Protein AF-A0A1M6PDU7-F1 (afdb_monomer_lite)

Sequence (117 aa):
MRRFAQLALLACLSALTSAALAFDNGQFENVPSDIRAWFKGVIAPNGVPCCDISDGHRTEYDFREGAYWVPIEGQWMQVPAHAIIRDRGNPVGEAVVWYVHHRGGIVISCFVPADAV

Structure (mmCIF, N/CA/C/O backbone):
data_AF-A0A1M6PDU7-F1
#
_entry.id   AF-A0A1M6PDU7-F1
#
loop_
_atom_site.group_PDB
_atom_site.id
_atom_site.type_symbol
_atom_site.label_atom_id
_atom_site.label_alt_id
_atom_site.label_comp_id
_atom_site.label_asym_id
_atom_site.label_entity_id
_atom_site.label_seq_id
_atom_site.pdbx_PDB_ins_code
_atom_site.Cartn_x
_atom_site.Cartn_y
_atom_site.Cartn_z
_atom_site.occupancy
_atom_site.B_iso_or_equiv
_atom_site.auth_seq_id
_atom_site.auth_comp_id
_atom_site.auth_asym_id
_atom_site.auth_atom_id
_atom_site.pdbx_PDB_model_num
ATOM 1 N N . MET A 1 1 ? -28.690 48.542 20.131 1.00 66.25 1 MET A N 1
ATOM 2 C CA . MET A 1 1 ? -29.127 47.205 20.604 1.00 66.25 1 MET A CA 1
ATOM 3 C C . MET A 1 1 ? -28.833 46.092 19.596 1.00 66.25 1 MET A C 1
ATOM 5 O O . MET A 1 1 ? -28.077 45.196 19.934 1.00 66.25 1 MET A O 1
ATOM 9 N N . ARG A 1 2 ? -29.308 46.168 18.342 1.00 78.75 2 ARG A N 1
ATOM 10 C CA . ARG A 1 2 ? -29.093 45.123 17.313 1.00 78.75 2 ARG A CA 1
ATOM 11 C C . ARG A 1 2 ? -27.620 44.774 17.026 1.00 78.75 2 ARG A C 1
ATOM 13 O O . ARG A 1 2 ? -27.286 43.600 16.995 1.00 78.75 2 ARG A O 1
ATOM 20 N N . ARG A 1 3 ? -26.726 45.768 16.914 1.00 79.44 3 ARG A N 1
ATOM 21 C CA . ARG A 1 3 ? -25.280 45.524 16.709 1.00 79.44 3 ARG A CA 1
ATOM 22 C C . ARG A 1 3 ? -24.602 44.837 17.900 1.00 79.44 3 ARG A C 1
ATOM 24 O O . ARG A 1 3 ? -23.771 43.965 17.69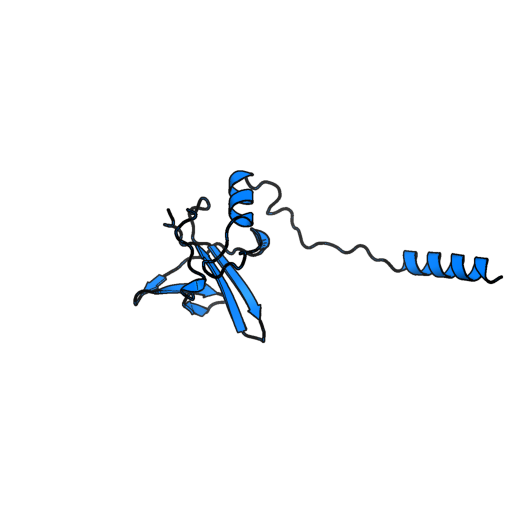8 1.00 79.44 3 ARG A O 1
ATOM 31 N N . PHE A 1 4 ? -24.996 45.187 19.124 1.00 82.50 4 PHE A N 1
ATOM 32 C CA . PHE A 1 4 ? -24.491 44.541 20.341 1.00 82.50 4 PHE A CA 1
ATOM 33 C C . PHE A 1 4 ? -24.966 43.091 20.453 1.00 82.50 4 PHE A C 1
ATOM 35 O O . PHE A 1 4 ? -24.169 42.222 20.777 1.00 82.50 4 PHE A O 1
ATOM 42 N N . ALA A 1 5 ? -26.228 42.815 20.108 1.00 84.62 5 ALA A N 1
ATOM 43 C CA . ALA A 1 5 ? -26.749 41.451 20.059 1.00 84.62 5 ALA A CA 1
ATOM 44 C C . ALA A 1 5 ? -26.030 40.592 19.003 1.00 84.62 5 ALA A C 1
ATOM 46 O O . ALA A 1 5 ? -25.720 39.436 19.261 1.00 84.62 5 ALA A O 1
ATOM 47 N N . GLN A 1 6 ? -25.707 41.165 17.837 1.00 87.12 6 GLN A N 1
ATOM 48 C CA . GLN A 1 6 ? -24.935 40.477 16.796 1.00 87.12 6 GLN A CA 1
ATOM 49 C C . GLN A 1 6 ? -23.491 40.190 17.234 1.00 87.12 6 GLN A C 1
ATOM 51 O O . GLN A 1 6 ? -22.996 39.094 16.998 1.00 87.12 6 GLN A O 1
ATOM 56 N N . LEU A 1 7 ? -22.835 41.147 17.900 1.00 90.44 7 LEU A N 1
ATOM 57 C CA . LEU A 1 7 ? -21.486 40.969 18.450 1.00 90.44 7 LEU A CA 1
ATOM 58 C C . LEU A 1 7 ? -21.457 39.898 19.548 1.00 90.44 7 LEU A C 1
ATOM 60 O O . LEU A 1 7 ? -20.578 39.043 19.541 1.00 90.44 7 LEU A O 1
ATOM 64 N N . ALA A 1 8 ? -22.443 39.909 20.449 1.00 88.00 8 ALA A N 1
ATOM 65 C CA . ALA A 1 8 ? -22.578 38.896 21.492 1.00 88.00 8 ALA A CA 1
ATOM 66 C C . ALA A 1 8 ? -22.837 37.499 20.905 1.00 88.00 8 ALA A C 1
ATOM 68 O O . ALA A 1 8 ? -22.213 36.530 21.327 1.00 88.00 8 ALA A O 1
ATOM 69 N N . LEU A 1 9 ? -23.700 37.396 19.889 1.00 87.75 9 LEU A N 1
ATOM 70 C CA . LEU A 1 9 ? -23.983 36.132 19.210 1.00 87.75 9 LEU A CA 1
ATOM 71 C C . LEU A 1 9 ? -22.739 35.566 18.507 1.00 87.75 9 LEU A C 1
ATOM 73 O O . LEU A 1 9 ? -22.464 34.376 18.628 1.00 87.75 9 LEU A O 1
ATOM 77 N N . LEU A 1 10 ? -21.969 36.410 17.813 1.00 88.69 10 LEU A N 1
ATOM 78 C CA . LEU A 1 10 ? -20.713 36.006 17.171 1.00 88.69 10 LEU A CA 1
ATOM 79 C C . LEU A 1 10 ? -19.681 35.518 18.194 1.00 88.69 10 LEU A C 1
ATOM 81 O O . LEU A 1 10 ? -19.052 34.492 17.959 1.00 88.69 10 LEU A O 1
ATOM 85 N N . ALA A 1 11 ? -19.550 36.207 19.331 1.00 87.19 11 ALA A N 1
ATOM 86 C CA . ALA A 1 11 ? -18.651 35.803 20.411 1.00 87.19 11 ALA A CA 1
ATOM 87 C C . ALA A 1 11 ? -19.067 34.472 21.066 1.00 87.19 11 ALA A C 1
ATOM 89 O O . ALA A 1 11 ? -18.216 33.651 21.396 1.00 87.19 11 ALA A O 1
ATOM 90 N N . CYS A 1 12 ? -20.372 34.224 21.226 1.00 86.69 12 CYS A N 1
ATOM 91 C CA . CYS A 1 12 ? -20.867 32.933 21.703 1.00 86.69 12 CYS A CA 1
ATOM 92 C C . CYS A 1 12 ? -20.594 31.801 20.703 1.00 86.69 12 CYS A C 1
ATOM 94 O O . CYS A 1 12 ? -20.198 30.715 21.115 1.00 86.69 12 CYS A O 1
ATOM 96 N N . LEU A 1 13 ? -20.777 32.045 19.401 1.00 86.62 13 LEU A N 1
ATOM 97 C CA . LEU A 1 13 ? -20.536 31.049 18.351 1.00 86.62 13 LEU A CA 1
ATOM 98 C C . LEU A 1 13 ? -19.059 30.650 18.245 1.00 86.62 13 LEU A C 1
ATOM 100 O O . LEU A 1 13 ? -18.765 29.473 18.064 1.00 86.62 13 LEU A O 1
ATOM 104 N N . SER A 1 14 ? -18.127 31.592 18.401 1.00 82.12 14 SER A N 1
ATOM 105 C CA . SER A 1 14 ? -16.692 31.284 18.406 1.00 82.12 14 SER A CA 1
ATOM 106 C C . SER A 1 14 ? -16.231 30.571 19.680 1.00 82.12 14 SER A C 1
ATOM 108 O O . SER A 1 14 ? -15.290 29.789 19.626 1.00 82.12 14 SER A O 1
ATOM 110 N N . ALA A 1 15 ? -16.910 30.761 20.815 1.00 81.38 15 ALA A N 1
ATOM 111 C CA . ALA A 1 15 ? -16.631 30.002 22.038 1.00 81.38 15 ALA A CA 1
ATOM 112 C C . ALA A 1 15 ? -17.090 28.528 21.971 1.00 81.38 15 ALA A C 1
ATOM 114 O O . ALA A 1 15 ? -16.670 27.719 22.795 1.00 81.38 15 ALA A O 1
ATOM 115 N N . LEU A 1 16 ? -17.939 28.170 21.000 1.00 80.88 16 LEU A N 1
ATOM 116 C CA . LEU A 1 16 ? -18.461 26.811 20.800 1.00 80.88 16 LEU A CA 1
ATOM 117 C C . LEU A 1 16 ? -17.561 25.929 19.914 1.00 80.88 16 LEU A C 1
ATOM 119 O O . LEU A 1 16 ? -17.859 24.749 19.733 1.00 80.88 16 LEU A O 1
ATOM 123 N N . THR A 1 17 ? -16.464 26.454 19.357 1.00 79.19 17 THR A N 1
ATOM 124 C CA . THR A 1 17 ? -15.538 25.655 18.541 1.00 79.19 17 THR A CA 1
ATOM 125 C C . THR A 1 17 ? -14.545 24.911 19.435 1.00 79.19 17 THR A C 1
ATOM 127 O O . THR A 1 17 ? -13.591 25.503 19.939 1.00 79.19 17 THR A O 1
ATOM 130 N N . SER A 1 18 ? -14.752 23.610 19.645 1.00 75.12 18 SER A N 1
ATOM 131 C CA . SER A 1 18 ? -13.747 22.739 20.269 1.00 75.12 18 SER A CA 1
ATOM 132 C C . SER A 1 18 ? -12.568 22.494 19.323 1.00 75.12 18 SER A C 1
ATOM 134 O O . SER A 1 18 ? -12.743 22.458 18.104 1.00 75.12 18 SER A O 1
ATOM 136 N N . ALA A 1 19 ? -11.368 22.290 19.877 1.00 77.44 19 ALA A N 1
ATOM 137 C CA . ALA A 1 19 ? -10.227 21.829 19.094 1.00 77.44 19 ALA A CA 1
ATOM 138 C C . ALA A 1 19 ? -10.558 20.461 18.474 1.00 77.44 19 ALA A C 1
ATOM 140 O O . ALA A 1 19 ? -10.815 19.495 19.193 1.00 77.44 19 ALA A O 1
ATOM 141 N N . ALA A 1 20 ? -10.568 20.384 17.144 1.00 77.12 20 ALA A N 1
ATOM 142 C CA . ALA A 1 20 ? -10.615 19.111 16.444 1.00 77.12 20 ALA A CA 1
ATOM 143 C C . ALA A 1 20 ? -9.221 18.480 16.528 1.00 77.12 20 ALA A C 1
ATOM 145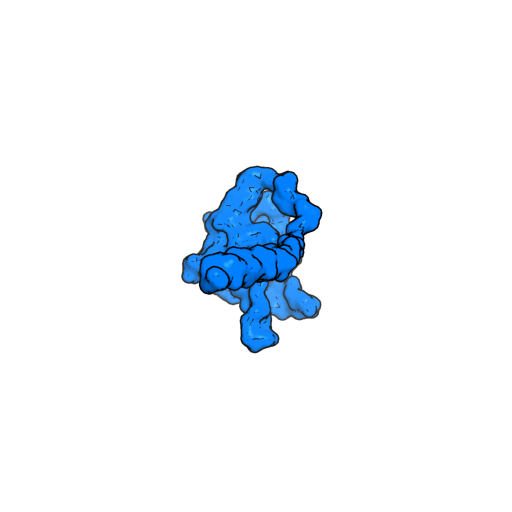 O O . ALA A 1 20 ? -8.269 18.997 15.944 1.00 77.12 20 ALA A O 1
ATOM 146 N N . LEU A 1 21 ? -9.089 17.390 17.283 1.00 69.81 21 LEU A N 1
ATOM 147 C CA . LEU A 1 21 ? -7.866 16.596 17.271 1.00 69.81 21 LEU A CA 1
ATOM 148 C C . LEU A 1 21 ? -7.853 15.771 15.985 1.00 69.81 21 LEU A C 1
ATOM 150 O O . LEU A 1 21 ? -8.722 14.924 15.778 1.00 69.81 21 LEU A O 1
ATOM 154 N N . ALA A 1 22 ? -6.885 16.038 15.112 1.00 70.19 22 ALA A N 1
ATOM 155 C CA . ALA A 1 22 ? -6.582 15.131 14.017 1.00 70.19 22 ALA A CA 1
ATOM 156 C C . ALA A 1 22 ? -5.945 13.857 14.592 1.00 70.19 22 ALA A C 1
ATOM 158 O O . ALA A 1 22 ? -5.111 13.930 15.495 1.00 70.19 22 ALA A O 1
ATOM 159 N N . PHE A 1 23 ? -6.337 12.693 14.072 1.00 70.44 23 PHE A N 1
ATOM 160 C CA . PHE A 1 23 ? -5.708 11.414 14.402 1.00 70.44 23 PHE A CA 1
ATOM 161 C C . PHE A 1 23 ? -4.434 11.245 13.560 1.00 70.44 23 PHE A C 1
ATOM 163 O O . PHE A 1 23 ? -4.392 10.450 12.627 1.00 70.44 23 PHE A O 1
ATOM 170 N N . ASP A 1 24 ? -3.413 12.046 13.850 1.00 77.94 24 ASP A N 1
ATOM 171 C CA . ASP A 1 24 ? -2.058 11.834 13.340 1.00 77.94 24 ASP A CA 1
ATOM 172 C C . ASP A 1 24 ? -1.143 11.590 14.541 1.00 77.94 24 ASP A C 1
ATOM 174 O O . ASP A 1 24 ? -0.930 12.481 15.363 1.00 77.94 24 ASP A O 1
ATOM 178 N N . ASN A 1 25 ? -0.641 10.361 14.674 1.00 84.00 25 ASN A N 1
ATOM 179 C CA . ASN A 1 25 ? 0.246 9.975 15.772 1.00 84.00 25 ASN A CA 1
ATOM 180 C C . ASN A 1 25 ? 1.720 10.278 15.440 1.00 84.00 25 ASN A C 1
ATOM 182 O O . ASN A 1 25 ? 2.612 9.809 16.146 1.00 84.00 25 ASN A O 1
ATOM 186 N N . GLY A 1 26 ? 1.994 11.005 14.349 1.00 87.88 26 GLY A N 1
ATOM 187 C CA . GLY A 1 26 ? 3.342 11.321 13.878 1.00 87.88 26 GLY A CA 1
ATOM 188 C C . GLY A 1 26 ? 4.048 10.141 13.204 1.00 87.88 26 GLY A C 1
ATOM 189 O O . GLY A 1 26 ? 5.217 10.249 12.831 1.00 87.88 26 GLY A O 1
ATOM 190 N N . GLN A 1 27 ? 3.364 9.010 12.989 1.00 88.88 27 GLN A N 1
ATOM 191 C CA . GLN A 1 27 ? 3.962 7.799 12.412 1.00 88.88 27 GLN A CA 1
ATOM 192 C C . GLN A 1 27 ? 4.473 8.008 10.977 1.00 88.88 27 GLN A C 1
ATOM 194 O O . GLN A 1 27 ? 5.315 7.249 10.499 1.00 88.88 27 GLN A O 1
ATOM 199 N N . PHE A 1 28 ? 3.988 9.055 10.304 1.00 89.69 28 PHE A N 1
ATOM 200 C CA . PHE A 1 28 ? 4.394 9.429 8.953 1.00 89.69 28 PHE A CA 1
ATOM 201 C C . PHE A 1 28 ? 5.245 10.703 8.899 1.00 89.69 28 PHE A C 1
ATOM 203 O O . PHE A 1 28 ? 5.497 11.206 7.804 1.00 89.69 28 PHE A O 1
ATOM 210 N N . GLU A 1 29 ? 5.697 11.252 10.030 1.00 89.56 29 GLU A N 1
ATOM 211 C CA . GLU A 1 29 ? 6.449 12.516 10.064 1.00 89.56 29 GLU A CA 1
ATOM 212 C C . GLU A 1 29 ? 7.831 12.369 9.405 1.00 89.56 29 GLU A C 1
ATOM 214 O O . GLU A 1 29 ? 8.204 13.164 8.544 1.00 89.56 29 GLU A O 1
ATOM 219 N N . ASN A 1 30 ? 8.535 11.272 9.697 1.00 92.81 30 ASN A N 1
ATOM 220 C CA . ASN A 1 30 ? 9.921 11.036 9.271 1.00 92.81 30 ASN A CA 1
ATOM 221 C C . ASN A 1 30 ? 10.061 10.062 8.083 1.00 92.81 30 ASN A C 1
ATOM 223 O O . ASN A 1 30 ? 11.090 9.408 7.924 1.00 92.81 30 ASN A O 1
ATOM 227 N N . VAL A 1 31 ? 9.029 9.942 7.243 1.00 92.56 31 VAL A N 1
ATOM 228 C CA . VAL A 1 31 ? 9.083 9.119 6.021 1.00 92.56 31 VAL A CA 1
ATOM 229 C C . VAL A 1 31 ? 9.927 9.832 4.954 1.00 92.56 31 VAL A C 1
ATOM 231 O O . VAL A 1 31 ? 9.662 11.017 4.699 1.00 92.56 31 VAL A O 1
ATOM 234 N N . PRO A 1 32 ? 10.896 9.144 4.308 1.00 95.69 32 PRO A N 1
ATOM 235 C CA . PRO A 1 32 ? 11.685 9.709 3.215 1.00 95.69 32 PRO A CA 1
ATOM 236 C C . PRO A 1 32 ? 10.812 10.347 2.126 1.00 95.69 32 PRO A C 1
ATOM 238 O O . PRO A 1 32 ? 9.709 9.880 1.825 1.00 95.69 32 PRO A O 1
ATOM 241 N N . SER A 1 33 ? 11.279 11.459 1.556 1.00 95.25 33 SER A N 1
ATOM 242 C CA . SER A 1 33 ? 10.471 12.289 0.655 1.00 95.25 33 SER A CA 1
ATOM 243 C C . SER A 1 33 ? 10.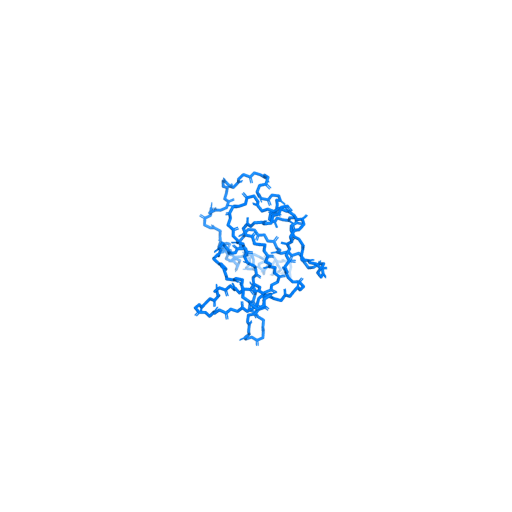095 11.580 -0.646 1.00 95.25 33 SER A C 1
ATOM 245 O O . SER A 1 33 ? 8.997 11.798 -1.153 1.00 95.25 33 SER A O 1
ATOM 247 N N . ASP A 1 34 ? 10.967 10.719 -1.159 1.00 94.88 34 ASP A N 1
ATOM 248 C CA . ASP A 1 34 ? 10.755 9.869 -2.328 1.00 94.88 34 ASP A CA 1
ATOM 249 C C . ASP A 1 34 ? 9.670 8.813 -2.080 1.00 94.88 34 ASP A C 1
ATOM 251 O O . ASP A 1 34 ? 8.751 8.682 -2.888 1.00 94.88 34 ASP A O 1
ATOM 255 N N . ILE A 1 35 ? 9.694 8.144 -0.924 1.00 95.25 35 ILE A N 1
ATOM 256 C CA . ILE A 1 35 ? 8.648 7.194 -0.519 1.00 95.25 35 ILE A CA 1
ATOM 257 C C . ILE A 1 35 ? 7.304 7.910 -0.373 1.00 95.25 35 ILE A C 1
ATOM 259 O O . ILE A 1 35 ? 6.288 7.457 -0.899 1.00 95.25 35 ILE A O 1
ATOM 263 N N . ARG A 1 36 ? 7.286 9.075 0.284 1.00 95.19 36 ARG A N 1
ATOM 264 C CA . ARG A 1 36 ? 6.067 9.883 0.422 1.00 95.19 36 ARG A CA 1
ATOM 265 C C . ARG A 1 36 ? 5.519 10.326 -0.936 1.00 95.19 36 ARG A C 1
ATOM 267 O O . ARG A 1 36 ? 4.309 10.299 -1.151 1.00 95.19 3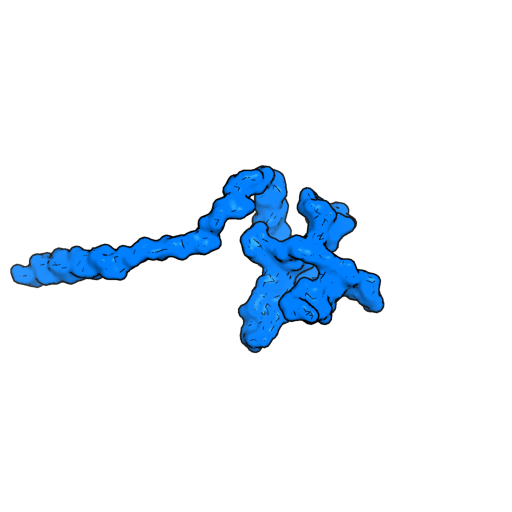6 ARG A O 1
ATOM 274 N N . ALA A 1 37 ? 6.393 10.753 -1.846 1.00 95.69 37 ALA A N 1
ATOM 275 C CA . ALA A 1 37 ? 6.003 11.144 -3.196 1.00 95.69 37 ALA A CA 1
ATOM 276 C C . ALA A 1 37 ? 5.443 9.957 -3.990 1.00 95.69 37 ALA A C 1
ATOM 278 O O . ALA A 1 37 ? 4.472 10.129 -4.726 1.00 95.69 37 ALA A O 1
ATOM 279 N N . TRP A 1 38 ? 6.008 8.761 -3.804 1.00 96.44 38 TRP A N 1
ATOM 280 C CA . TRP A 1 38 ? 5.498 7.536 -4.407 1.00 96.44 38 TRP A CA 1
ATOM 281 C C . TRP A 1 38 ? 4.065 7.246 -3.948 1.00 96.44 38 TRP A C 1
ATOM 283 O O . TRP A 1 38 ? 3.178 7.188 -4.796 1.00 96.44 38 TRP A O 1
ATOM 293 N N . PHE A 1 39 ? 3.799 7.204 -2.636 1.00 96.69 39 PHE A N 1
ATOM 294 C CA . PHE A 1 39 ? 2.446 6.989 -2.098 1.00 96.69 39 PHE A CA 1
ATOM 295 C C . PHE A 1 39 ? 1.414 7.971 -2.674 1.00 96.69 39 PHE A C 1
ATOM 297 O O . PHE A 1 39 ? 0.352 7.554 -3.131 1.00 96.69 39 PHE A O 1
ATOM 304 N N . LYS A 1 40 ? 1.756 9.263 -2.737 1.00 95.25 40 LYS A N 1
ATOM 305 C CA . LYS A 1 40 ? 0.885 10.316 -3.292 1.00 95.25 40 LYS A CA 1
ATOM 306 C C . LYS A 1 40 ? 0.679 10.230 -4.804 1.00 95.25 40 LYS A C 1
ATOM 308 O O . LYS A 1 40 ? -0.269 10.807 -5.331 1.00 95.25 40 LYS A O 1
ATOM 313 N N . GLY A 1 41 ? 1.605 9.595 -5.516 1.00 94.88 41 GLY A N 1
ATOM 314 C CA . GLY A 1 41 ? 1.609 9.531 -6.974 1.00 94.88 41 GLY A CA 1
ATOM 315 C C . GLY A 1 41 ? 0.970 8.269 -7.546 1.00 94.88 41 GLY A C 1
ATOM 316 O O . GLY A 1 41 ? 0.725 8.223 -8.757 1.00 94.88 41 GLY A O 1
ATOM 317 N N . VAL A 1 42 ? 0.750 7.233 -6.736 1.00 95.19 42 VAL A N 1
ATOM 318 C CA . VAL A 1 42 ? 0.231 5.944 -7.203 1.00 95.19 42 VAL A CA 1
ATOM 319 C C . VAL A 1 42 ? -1.263 6.076 -7.529 1.00 95.19 42 VAL A C 1
ATOM 321 O O . VAL A 1 42 ? -2.068 6.576 -6.743 1.00 95.19 42 VAL A O 1
ATOM 324 N N . ILE A 1 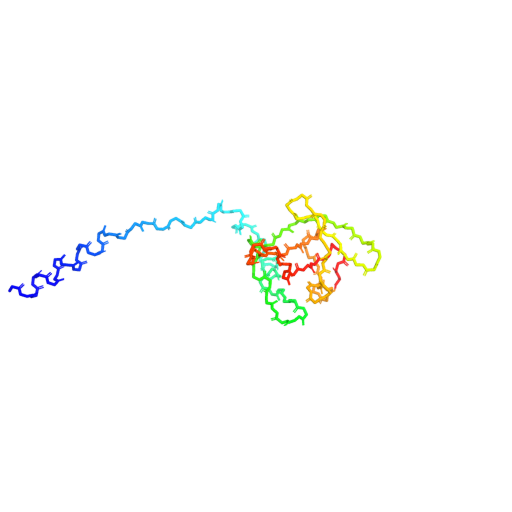43 ? -1.621 5.650 -8.740 1.00 95.69 43 ILE A N 1
ATOM 325 C CA . ILE A 1 43 ? -2.973 5.714 -9.301 1.00 95.69 43 ILE A CA 1
ATOM 326 C C . ILE A 1 43 ? -3.268 4.332 -9.877 1.00 95.69 43 ILE A C 1
ATOM 328 O O . ILE A 1 43 ? -2.435 3.785 -10.602 1.00 95.69 43 ILE A O 1
ATOM 332 N N . ALA A 1 44 ? -4.427 3.770 -9.547 1.00 95.00 44 ALA A N 1
ATOM 333 C CA . ALA A 1 44 ? -4.863 2.490 -10.088 1.00 95.00 44 ALA A CA 1
ATOM 334 C C . ALA A 1 44 ? -5.130 2.575 -11.605 1.00 95.00 44 ALA A C 1
ATOM 336 O O . ALA A 1 44 ? -5.441 3.653 -12.117 1.00 95.00 44 ALA A O 1
ATOM 337 N N . PRO A 1 45 ? -5.079 1.451 -12.348 1.00 94.81 45 PRO A N 1
ATOM 338 C CA . PRO A 1 45 ? -5.363 1.419 -13.787 1.00 94.81 45 PRO A CA 1
ATOM 339 C C . PRO A 1 45 ? -6.694 2.058 -14.207 1.00 94.81 45 PRO A C 1
ATOM 341 O O . PRO A 1 45 ? -6.831 2.537 -15.329 1.00 94.81 45 PRO A O 1
ATOM 344 N N . ASN A 1 46 ? -7.685 2.081 -13.314 1.00 92.62 46 ASN A N 1
ATOM 345 C CA . ASN A 1 46 ? -8.975 2.739 -13.535 1.00 92.62 46 ASN A CA 1
ATOM 346 C C . ASN A 1 46 ? -8.944 4.277 -13.363 1.00 92.62 46 ASN A C 1
ATOM 348 O O . ASN A 1 46 ? -9.991 4.915 -13.460 1.00 92.62 46 ASN A O 1
ATOM 352 N N . GLY A 1 47 ? -7.779 4.873 -13.094 1.00 93.25 47 GLY A N 1
ATOM 353 C CA . GLY A 1 47 ? -7.587 6.311 -12.899 1.00 93.25 47 GLY A CA 1
ATOM 354 C C . GLY A 1 47 ? -7.884 6.816 -11.485 1.00 93.25 47 GLY A C 1
ATOM 355 O O . GLY A 1 47 ? -7.779 8.018 -11.242 1.00 93.25 47 GLY A O 1
ATOM 356 N N . VAL A 1 48 ? -8.249 5.937 -10.546 1.00 92.19 48 VAL A N 1
ATOM 357 C CA . VAL A 1 48 ? -8.537 6.322 -9.158 1.00 92.19 48 VAL A CA 1
ATOM 358 C C . VAL A 1 48 ? -7.223 6.443 -8.374 1.00 92.19 48 VAL A C 1
ATOM 360 O O . VAL A 1 48 ? -6.437 5.493 -8.364 1.00 92.19 48 VAL A O 1
ATOM 363 N N . PRO A 1 49 ? -6.945 7.586 -7.719 1.00 95.25 49 PRO A N 1
ATOM 364 C CA . PRO A 1 49 ? -5.767 7.722 -6.867 1.00 95.25 49 PRO A CA 1
ATOM 365 C C . PRO A 1 49 ? -5.882 6.825 -5.630 1.00 95.25 49 PRO A C 1
ATOM 367 O O . PRO A 1 49 ? -6.961 6.691 -5.056 1.00 95.25 49 PRO A O 1
ATOM 370 N N . CYS A 1 50 ? -4.757 6.269 -5.178 1.00 94.62 50 CYS A N 1
ATOM 371 C CA . CYS A 1 50 ? -4.711 5.403 -3.993 1.00 94.62 50 CYS A CA 1
ATOM 372 C C . CYS A 1 50 ? -4.736 6.173 -2.660 1.00 94.62 50 CYS A C 1
ATOM 374 O O . CYS A 1 50 ? -4.647 5.559 -1.607 1.00 94.62 50 CYS A O 1
ATOM 376 N N . CYS A 1 51 ? -4.897 7.500 -2.702 1.00 91.31 51 CYS A N 1
ATOM 377 C CA . CYS A 1 51 ? -4.859 8.433 -1.569 1.00 91.31 51 CYS A CA 1
ATOM 378 C C . CYS A 1 51 ? -3.439 8.726 -1.045 1.00 91.31 51 CYS A C 1
ATOM 380 O O . CYS A 1 51 ? -2.725 9.499 -1.685 1.00 91.31 51 CYS A O 1
ATOM 382 N N . ASP A 1 52 ? -3.040 8.193 0.114 1.00 94.38 52 ASP A N 1
ATOM 383 C CA . ASP A 1 52 ? -1.729 8.454 0.732 1.00 94.38 52 ASP A CA 1
ATOM 384 C C . ASP A 1 52 ? -1.230 7.221 1.523 1.00 94.38 52 ASP A C 1
ATOM 386 O O . ASP A 1 52 ? -1.855 6.157 1.542 1.00 94.38 52 ASP A O 1
ATOM 390 N N . ILE A 1 53 ? -0.083 7.357 2.189 1.00 94.94 53 ILE A N 1
ATOM 391 C CA . ILE A 1 53 ? 0.522 6.346 3.063 1.00 94.94 53 ILE A CA 1
ATOM 392 C C . ILE A 1 53 ? -0.357 5.981 4.259 1.00 94.94 53 ILE A C 1
ATOM 394 O O . ILE A 1 53 ? -0.296 4.851 4.730 1.00 94.94 53 ILE A O 1
ATOM 398 N N . SER A 1 54 ? -1.205 6.903 4.720 1.00 92.88 54 SER A N 1
ATOM 399 C CA . SER A 1 54 ? -2.144 6.665 5.820 1.00 92.88 54 SER A CA 1
ATOM 400 C C . SER A 1 54 ? -3.232 5.649 5.492 1.00 92.88 54 SER A C 1
ATOM 402 O O . SER A 1 54 ? -3.760 5.024 6.405 1.00 92.88 54 SER A O 1
ATOM 404 N N . ASP A 1 55 ? -3.557 5.491 4.210 1.00 94.00 55 ASP A N 1
ATOM 405 C CA . ASP A 1 55 ? -4.611 4.591 3.731 1.00 94.00 55 ASP A CA 1
ATOM 406 C C . ASP A 1 55 ? -4.042 3.254 3.218 1.00 94.00 55 ASP A C 1
ATOM 408 O O . ASP A 1 55 ? -4.780 2.294 2.975 1.00 94.00 55 ASP A O 1
ATOM 412 N N . GLY A 1 56 ? -2.720 3.197 3.031 1.00 95.25 56 GLY A N 1
ATOM 413 C CA . GLY A 1 56 ? -2.001 2.039 2.522 1.00 95.25 56 GLY A CA 1
ATOM 414 C C . GLY A 1 56 ? -1.580 1.098 3.639 1.00 95.25 56 GLY A C 1
ATOM 415 O O . GLY A 1 56 ? -0.955 1.498 4.618 1.00 95.25 56 GLY A O 1
ATOM 416 N N . HIS A 1 57 ? -1.869 -0.183 3.460 1.00 96.38 57 HIS A N 1
ATOM 417 C CA . HIS A 1 57 ? -1.561 -1.228 4.423 1.00 96.38 57 HIS A CA 1
ATOM 418 C C . HIS A 1 57 ? -0.493 -2.145 3.840 1.00 96.38 57 HIS A C 1
ATOM 420 O O . HIS A 1 57 ? -0.727 -2.811 2.830 1.00 96.38 57 HIS A O 1
ATOM 426 N N . ARG A 1 58 ? 0.682 -2.183 4.480 1.00 96.12 58 ARG A N 1
ATOM 427 C CA . ARG A 1 58 ? 1.696 -3.209 4.200 1.00 96.12 58 ARG A CA 1
ATOM 428 C C . ARG A 1 58 ? 1.073 -4.570 4.494 1.00 96.12 58 ARG A C 1
ATOM 430 O O . ARG A 1 58 ? 0.462 -4.746 5.547 1.00 96.12 58 ARG A O 1
ATOM 437 N N . THR A 1 59 ? 1.172 -5.494 3.552 1.00 97.62 59 THR A N 1
ATOM 438 C CA . THR A 1 59 ? 0.451 -6.762 3.618 1.00 97.62 59 THR A CA 1
ATOM 439 C C . THR A 1 59 ? 1.246 -7.891 2.979 1.00 97.62 59 THR A C 1
ATOM 441 O O . THR A 1 59 ? 2.107 -7.672 2.125 1.00 97.62 59 THR A O 1
ATOM 444 N N . GLU A 1 60 ? 0.942 -9.114 3.392 1.00 97.00 60 GLU A N 1
ATOM 445 C CA . GLU A 1 60 ? 1.323 -10.306 2.645 1.00 97.00 60 GLU A CA 1
ATOM 446 C C . GLU A 1 60 ? 0.333 -10.550 1.499 1.00 97.00 60 GLU A C 1
ATOM 448 O O . GLU A 1 60 ? -0.771 -10.002 1.463 1.00 97.00 60 GLU A O 1
ATOM 453 N N . TYR A 1 61 ? 0.722 -11.375 0.533 1.00 97.69 61 TYR A N 1
ATOM 454 C CA . TYR A 1 61 ? -0.187 -11.797 -0.524 1.00 97.69 61 TYR A CA 1
ATOM 455 C C . TYR A 1 61 ? 0.104 -13.224 -0.963 1.00 97.69 61 TYR A C 1
ATOM 457 O O . TYR A 1 61 ? 1.225 -13.716 -0.848 1.00 97.69 61 TYR A O 1
ATOM 465 N N . ASP A 1 62 ? -0.919 -13.853 -1.522 1.00 97.62 62 ASP A N 1
ATOM 466 C CA . ASP A 1 62 ? -0.822 -15.123 -2.226 1.00 97.62 62 ASP A CA 1
ATOM 467 C C . ASP A 1 62 ? -1.158 -14.890 -3.704 1.00 97.62 62 ASP A C 1
ATOM 469 O O . ASP A 1 62 ? -2.007 -14.057 -4.037 1.00 97.62 62 ASP A O 1
ATOM 473 N N . PHE A 1 63 ? -0.483 -15.604 -4.600 1.00 96.38 63 PHE A N 1
ATOM 474 C CA . PHE A 1 63 ? -0.802 -15.592 -6.023 1.00 96.38 63 PHE A CA 1
ATOM 475 C C . PHE A 1 63 ? -1.240 -16.986 -6.445 1.00 96.38 63 PHE A C 1
ATOM 477 O O . PHE A 1 63 ? -0.425 -17.882 -6.669 1.00 96.38 63 PHE A O 1
ATOM 484 N N . ARG A 1 64 ? -2.553 -17.155 -6.579 1.00 96.69 64 ARG A N 1
ATOM 485 C CA . ARG A 1 64 ? -3.182 -18.431 -6.913 1.00 96.69 64 ARG A CA 1
ATOM 486 C C . ARG A 1 64 ? -4.229 -18.231 -7.989 1.00 96.69 64 ARG A C 1
ATOM 488 O O . ARG A 1 64 ? -4.894 -17.198 -8.038 1.00 96.69 64 ARG A O 1
ATOM 495 N N . GLU A 1 65 ? -4.347 -19.222 -8.868 1.00 93.94 65 GLU A N 1
ATOM 496 C CA . GLU A 1 65 ? -5.335 -19.226 -9.957 1.00 93.94 65 GLU A CA 1
ATOM 497 C C . GLU A 1 65 ? -5.266 -17.968 -10.849 1.00 93.94 65 GLU A C 1
ATOM 499 O O . GLU A 1 65 ? -6.268 -17.497 -11.379 1.00 93.94 65 GLU A O 1
ATOM 504 N N . GLY A 1 66 ? -4.064 -17.404 -11.016 1.00 94.56 66 GLY A N 1
ATOM 505 C CA . GLY A 1 66 ? -3.844 -16.215 -11.843 1.00 94.56 66 GLY A CA 1
ATOM 506 C C . GLY A 1 66 ? -4.290 -14.894 -11.208 1.00 94.56 66 GLY A C 1
ATOM 507 O O . GLY A 1 66 ? -4.341 -13.886 -11.911 1.00 94.56 66 GLY A O 1
ATOM 508 N N . ALA A 1 67 ? -4.601 -14.870 -9.909 1.00 96.69 67 ALA A N 1
ATOM 509 C CA . ALA A 1 67 ? -5.008 -13.666 -9.197 1.00 96.69 67 ALA A CA 1
ATOM 510 C C . ALA A 1 67 ? -4.234 -13.472 -7.889 1.00 96.69 67 ALA A C 1
ATOM 512 O O . ALA A 1 67 ? -3.842 -14.432 -7.224 1.00 96.69 67 ALA A O 1
ATOM 513 N N . TYR A 1 68 ? -4.061 -12.207 -7.504 1.00 98.19 68 TYR A N 1
ATOM 514 C CA . TYR A 1 68 ? -3.568 -11.855 -6.176 1.00 98.19 68 TYR A CA 1
ATOM 515 C C . TYR A 1 68 ? -4.685 -11.973 -5.152 1.00 98.19 68 TYR A C 1
ATOM 517 O O . TYR A 1 68 ? -5.826 -11.585 -5.409 1.00 98.19 68 TYR A O 1
ATOM 525 N N . TRP A 1 69 ? -4.327 -12.467 -3.979 1.00 98.50 69 TRP A N 1
ATOM 526 C CA . TRP A 1 69 ? -5.175 -12.528 -2.806 1.00 98.50 69 TRP A CA 1
ATOM 527 C C . TRP A 1 69 ? -4.448 -11.861 -1.651 1.00 98.50 69 TRP A C 1
ATOM 529 O O . TRP A 1 69 ? -3.257 -12.090 -1.463 1.00 98.50 69 TRP A O 1
ATOM 539 N N . VAL A 1 70 ? -5.165 -11.046 -0.887 1.00 98.50 70 VAL A N 1
ATOM 540 C CA . VAL A 1 70 ? -4.623 -10.313 0.261 1.00 98.50 70 VAL A CA 1
ATOM 541 C C . VAL A 1 70 ? -5.490 -10.566 1.491 1.00 98.50 70 VAL A C 1
ATOM 543 O O . VAL A 1 70 ? -6.719 -10.629 1.356 1.00 98.50 70 VAL A O 1
ATOM 546 N N . PRO A 1 71 ? -4.898 -10.724 2.685 1.00 98.19 71 PRO A N 1
ATOM 547 C CA . PRO A 1 71 ? -5.660 -10.808 3.914 1.00 98.19 71 PRO A CA 1
ATOM 548 C C . PRO A 1 71 ? -6.098 -9.401 4.327 1.00 98.19 71 PRO A C 1
ATOM 550 O O . PRO A 1 71 ? -5.273 -8.518 4.559 1.00 98.19 71 PRO A O 1
ATOM 553 N N . ILE A 1 72 ? -7.406 -9.188 4.430 1.00 98.06 72 ILE A N 1
ATOM 554 C CA . ILE A 1 72 ? -7.989 -7.976 5.001 1.00 98.06 72 ILE A CA 1
ATOM 555 C C . ILE A 1 72 ? -8.976 -8.417 6.075 1.00 98.06 72 ILE A C 1
ATOM 557 O O . ILE A 1 72 ? -9.855 -9.238 5.824 1.00 98.06 72 ILE A O 1
ATOM 561 N N . GLU A 1 73 ? -8.780 -7.922 7.298 1.00 96.31 73 GLU A N 1
ATOM 562 C CA . GLU A 1 73 ? -9.672 -8.186 8.440 1.00 96.31 73 GLU A CA 1
ATOM 563 C C . GLU A 1 73 ? -9.913 -9.684 8.705 1.00 96.31 73 GLU A C 1
ATOM 565 O O . GLU A 1 73 ? -11.007 -10.129 9.046 1.00 96.31 73 GLU A O 1
ATOM 570 N N . GLY A 1 74 ? -8.855 -10.488 8.549 1.00 96.06 74 GLY A N 1
ATOM 571 C CA . GLY A 1 74 ? -8.889 -11.936 8.772 1.00 96.06 74 GLY A CA 1
ATOM 572 C C . GLY A 1 74 ? -9.489 -12.747 7.620 1.00 96.06 74 GLY A C 1
ATOM 573 O O . GLY A 1 74 ? -9.600 -13.967 7.738 1.00 96.06 74 GLY A O 1
ATOM 574 N N . GLN A 1 75 ? -9.850 -12.110 6.503 1.00 96.94 75 GLN A N 1
ATOM 575 C CA . GLN A 1 75 ? -10.385 -12.772 5.316 1.00 96.94 75 GLN A CA 1
ATOM 576 C C . GLN A 1 75 ? -9.458 -12.592 4.115 1.00 96.94 75 GLN A C 1
ATOM 578 O O . GLN A 1 75 ? -9.000 -11.493 3.819 1.00 96.94 75 GLN A O 1
ATOM 583 N N . TRP A 1 76 ? -9.204 -13.679 3.386 1.00 97.81 76 TRP A N 1
ATOM 584 C CA . TRP A 1 76 ? -8.482 -13.617 2.117 1.00 97.81 76 TRP A CA 1
ATOM 585 C C . TRP A 1 76 ? -9.417 -13.140 1.015 1.00 97.81 76 TRP A C 1
ATOM 587 O O . TRP A 1 76 ? -10.390 -13.819 0.686 1.00 97.81 76 TRP A O 1
ATOM 597 N N . MET A 1 77 ? -9.097 -11.999 0.417 1.00 98.06 77 MET A N 1
ATOM 598 C CA . MET A 1 77 ? -9.894 -11.400 -0.645 1.00 98.06 77 MET A CA 1
ATOM 599 C C . MET A 1 77 ? -9.096 -11.324 -1.935 1.00 98.06 77 MET A C 1
ATOM 601 O O . MET A 1 77 ? -7.923 -10.949 -1.933 1.00 98.06 77 MET A O 1
ATOM 605 N N . GLN A 1 78 ? -9.748 -11.662 -3.043 1.00 98.12 78 GLN A N 1
ATOM 606 C CA . GLN A 1 78 ? -9.163 -11.516 -4.365 1.00 98.12 78 GLN A CA 1
ATOM 607 C C . GLN A 1 78 ? -9.019 -10.031 -4.701 1.00 98.12 78 GLN A C 1
ATOM 609 O O . GLN A 1 78 ? -9.973 -9.260 -4.589 1.00 98.12 78 GLN A O 1
ATOM 614 N N . VAL A 1 79 ? -7.837 -9.640 -5.162 1.00 98.12 79 VAL A N 1
ATOM 615 C CA . VAL A 1 79 ? -7.573 -8.291 -5.651 1.00 98.12 79 VAL A CA 1
ATOM 616 C C . VAL A 1 79 ? -8.211 -8.133 -7.037 1.00 98.12 79 VAL A C 1
ATOM 618 O O . VAL A 1 79 ? -7.887 -8.898 -7.952 1.00 98.12 79 VAL A O 1
ATOM 621 N N . PRO A 1 80 ? -9.095 -7.142 -7.244 1.00 97.12 80 PRO A N 1
ATOM 622 C CA . PRO A 1 80 ? -9.659 -6.868 -8.558 1.00 97.12 80 PRO A CA 1
ATOM 623 C C . PRO A 1 80 ? -8.571 -6.471 -9.559 1.00 97.12 80 PRO A C 1
ATOM 625 O O . PRO A 1 80 ? -7.707 -5.655 -9.248 1.00 97.12 80 PRO A O 1
ATOM 628 N N . ALA A 1 81 ? -8.654 -6.963 -10.797 1.00 95.81 81 ALA A N 1
ATOM 629 C CA . ALA A 1 81 ? -7.639 -6.684 -11.819 1.00 95.81 81 ALA A CA 1
ATOM 630 C C . ALA A 1 81 ? -7.408 -5.181 -12.064 1.00 95.81 81 ALA A C 1
ATOM 632 O O . ALA A 1 81 ? -6.281 -4.751 -12.284 1.00 95.81 81 ALA A O 1
ATOM 633 N N . HIS A 1 82 ? -8.467 -4.373 -11.965 1.00 95.56 82 HIS A N 1
ATOM 634 C CA . HIS A 1 82 ? -8.404 -2.921 -12.151 1.00 95.56 82 HIS A CA 1
ATOM 635 C C . HIS A 1 82 ? -7.710 -2.164 -11.006 1.00 95.56 82 HIS A C 1
ATOM 637 O O . HIS A 1 82 ? -7.513 -0.960 -11.138 1.00 95.56 82 HIS A O 1
ATOM 643 N N . ALA A 1 83 ? -7.397 -2.839 -9.897 1.00 97.31 83 ALA A N 1
ATOM 644 C CA . ALA A 1 83 ? -6.704 -2.282 -8.739 1.00 97.31 83 ALA A CA 1
ATOM 645 C C . ALA A 1 83 ? -5.219 -2.691 -8.690 1.00 97.31 83 ALA A C 1
ATOM 647 O O . ALA A 1 83 ? -4.470 -2.142 -7.887 1.00 97.31 83 ALA A O 1
ATOM 648 N N . ILE A 1 84 ? -4.783 -3.643 -9.526 1.00 97.44 84 ILE A N 1
ATOM 649 C CA . ILE A 1 84 ? -3.401 -4.140 -9.541 1.00 97.44 84 ILE A CA 1
ATOM 650 C C . ILE A 1 84 ? -2.508 -3.153 -10.295 1.00 97.44 84 ILE A C 1
ATOM 652 O O . ILE A 1 84 ? -2.740 -2.863 -11.467 1.00 97.44 84 ILE A O 1
ATOM 656 N N . ILE A 1 85 ? -1.448 -2.693 -9.641 1.00 96.94 85 ILE A N 1
ATOM 657 C CA . ILE A 1 85 ? -0.490 -1.727 -10.180 1.00 96.94 85 ILE A CA 1
ATOM 658 C C . ILE A 1 85 ? 0.877 -2.403 -10.264 1.00 96.94 85 ILE A C 1
ATOM 660 O O . ILE A 1 85 ? 1.403 -2.867 -9.254 1.00 96.94 85 ILE A O 1
ATOM 664 N N . ARG A 1 86 ? 1.456 -2.472 -11.468 1.00 94.25 86 ARG A N 1
ATOM 665 C CA . ARG A 1 86 ? 2.773 -3.099 -11.706 1.00 94.25 86 ARG A CA 1
ATOM 666 C C . ARG A 1 86 ? 3.785 -2.205 -12.415 1.00 94.25 86 ARG A C 1
ATOM 668 O O . ARG A 1 86 ? 4.916 -2.629 -12.561 1.00 94.25 86 ARG A O 1
ATOM 675 N N . ASP A 1 87 ? 3.396 -1.013 -12.847 1.00 91.12 87 ASP A N 1
ATOM 676 C CA . ASP A 1 87 ? 4.176 -0.109 -13.703 1.00 91.12 87 ASP A CA 1
ATOM 677 C C . ASP A 1 87 ? 4.766 1.099 -12.950 1.00 91.12 87 ASP A C 1
ATOM 679 O O . ASP A 1 87 ? 5.207 2.072 -13.561 1.00 91.12 87 ASP A O 1
ATOM 683 N N . ARG A 1 88 ? 4.736 1.073 -11.611 1.00 86.50 88 ARG A N 1
ATOM 684 C CA . ARG A 1 88 ? 5.148 2.191 -10.740 1.00 86.50 88 ARG A CA 1
ATOM 685 C C . ARG A 1 88 ? 6.294 1.838 -9.791 1.00 86.50 88 ARG A C 1
ATOM 687 O O . ARG A 1 88 ? 6.627 2.666 -8.938 1.00 86.50 88 ARG A O 1
ATOM 694 N N . GLY A 1 89 ? 6.856 0.634 -9.908 1.00 93.56 89 GLY A N 1
ATOM 695 C CA . GLY A 1 89 ? 7.757 0.060 -8.913 1.00 93.56 89 GLY A CA 1
ATOM 696 C C . GLY A 1 89 ? 7.128 -0.047 -7.518 1.00 93.56 89 GLY A C 1
ATOM 697 O O . GLY A 1 89 ? 5.989 0.368 -7.281 1.00 93.56 89 GLY A O 1
ATOM 698 N N . ASN A 1 90 ? 7.888 -0.582 -6.566 1.00 95.88 90 ASN A N 1
ATOM 699 C CA . ASN A 1 90 ? 7.508 -0.589 -5.157 1.00 95.88 90 ASN A CA 1
ATOM 700 C C . ASN A 1 90 ? 8.726 -0.334 -4.252 1.00 95.88 90 ASN A C 1
ATOM 702 O O . ASN A 1 90 ? 9.448 -1.270 -3.905 1.00 95.88 90 ASN A O 1
ATOM 706 N N . PRO A 1 91 ? 8.969 0.921 -3.834 1.00 95.19 91 PRO A N 1
ATOM 707 C CA . PRO A 1 91 ? 10.131 1.251 -3.021 1.00 95.19 91 PRO A CA 1
ATOM 708 C C . PRO A 1 91 ? 9.953 0.868 -1.540 1.00 95.19 91 PRO A C 1
ATOM 710 O O . PRO A 1 91 ? 10.893 0.998 -0.761 1.00 95.19 91 PRO A O 1
ATOM 713 N N . VAL A 1 92 ? 8.765 0.393 -1.134 1.00 93.50 92 VAL A N 1
ATOM 714 C CA . VAL A 1 92 ? 8.491 -0.079 0.235 1.00 93.50 92 VAL A CA 1
ATOM 715 C C . VAL A 1 92 ? 9.126 -1.451 0.484 1.00 93.50 92 VAL A C 1
ATOM 717 O O . VAL A 1 92 ? 9.451 -1.776 1.624 1.00 93.50 92 VAL A O 1
ATOM 720 N N . GLY A 1 93 ? 9.321 -2.250 -0.573 1.00 91.56 93 GLY A N 1
ATOM 721 C CA . GLY A 1 93 ? 9.884 -3.602 -0.491 1.00 91.56 93 GLY A CA 1
ATOM 722 C C . GLY A 1 93 ? 8.911 -4.672 0.019 1.00 91.56 93 GLY A C 1
ATOM 723 O O . GLY A 1 93 ? 9.280 -5.837 0.124 1.00 91.56 93 GLY A O 1
ATOM 724 N N . GLU A 1 94 ? 7.664 -4.299 0.302 1.00 95.44 94 GLU A N 1
ATOM 725 C CA . GLU A 1 94 ? 6.566 -5.190 0.684 1.00 95.44 94 GLU A CA 1
ATOM 726 C C . GLU A 1 94 ? 5.302 -4.799 -0.072 1.00 95.44 94 GLU A C 1
ATOM 728 O O . GLU A 1 94 ? 5.166 -3.652 -0.502 1.00 95.44 94 GLU A O 1
ATOM 733 N N . ALA A 1 95 ? 4.364 -5.733 -0.231 1.00 97.69 95 ALA A N 1
ATOM 734 C CA . ALA A 1 95 ? 3.115 -5.409 -0.899 1.00 97.69 95 ALA A CA 1
ATOM 735 C C . ALA A 1 95 ? 2.299 -4.412 -0.076 1.00 97.69 95 ALA A C 1
ATOM 737 O O . ALA A 1 95 ? 2.307 -4.438 1.155 1.00 97.69 95 ALA A O 1
ATOM 738 N N . VAL A 1 96 ? 1.583 -3.537 -0.775 1.00 98.06 96 VAL A N 1
ATOM 739 C CA . VAL A 1 96 ? 0.732 -2.521 -0.160 1.00 98.06 96 VAL A CA 1
ATOM 740 C C . VAL A 1 96 ? -0.662 -2.618 -0.760 1.00 98.06 96 VAL A C 1
ATOM 742 O O . VAL A 1 96 ? -0.820 -2.656 -1.982 1.00 98.06 96 VAL A O 1
ATOM 745 N N . VAL A 1 97 ? -1.675 -2.662 0.101 1.00 98.25 97 VAL A N 1
ATOM 746 C CA . VAL A 1 97 ? -3.087 -2.655 -0.285 1.00 98.25 97 VAL A CA 1
ATOM 747 C C . VAL A 1 97 ? -3.792 -1.427 0.280 1.00 98.25 97 VAL A C 1
ATOM 749 O O . VAL A 1 97 ? -3.607 -1.064 1.439 1.00 98.25 97 VAL A O 1
ATOM 752 N N . TRP A 1 98 ? -4.634 -0.805 -0.538 1.00 98.00 98 TRP A N 1
ATOM 753 C CA . TRP A 1 98 ? -5.524 0.277 -0.136 1.00 98.00 98 TRP A CA 1
ATOM 754 C C . TRP A 1 98 ? -6.952 -0.191 -0.296 1.00 98.00 98 TRP A C 1
ATOM 756 O O . TRP A 1 98 ? -7.348 -0.660 -1.368 1.00 98.00 98 TRP A O 1
ATOM 766 N N . TYR A 1 99 ? -7.736 -0.037 0.760 1.00 96.94 99 TYR A N 1
ATOM 767 C CA . TYR A 1 99 ? -9.129 -0.430 0.748 1.00 96.94 99 TYR A CA 1
ATOM 768 C C . TYR A 1 99 ? -9.977 0.522 1.581 1.00 96.94 99 TYR A C 1
ATOM 770 O O . TYR A 1 99 ? -9.491 1.200 2.482 1.00 96.94 99 TYR A O 1
ATOM 778 N N . VAL A 1 100 ? -11.266 0.569 1.262 1.00 95.44 100 VAL A N 1
ATOM 779 C CA . VAL A 1 100 ? -12.250 1.364 1.994 1.00 95.44 100 VAL A CA 1
ATOM 780 C C . VAL A 1 100 ? -13.462 0.519 2.339 1.00 95.44 100 VAL A C 1
ATOM 782 O O . VAL A 1 100 ? -13.830 -0.405 1.612 1.00 95.44 100 VAL A O 1
ATOM 785 N N . HIS A 1 101 ? -14.130 0.887 3.425 1.00 95.81 101 HIS A N 1
ATOM 786 C CA . HIS A 1 101 ? -15.450 0.368 3.741 1.00 95.81 101 HIS A CA 1
ATOM 787 C C . HIS A 1 101 ? -16.504 1.140 2.951 1.00 95.81 101 HIS A C 1
ATOM 789 O O . HIS A 1 101 ? -16.725 2.330 3.181 1.00 95.81 101 HIS A O 1
ATOM 795 N N . HIS A 1 102 ? -17.183 0.468 2.026 1.00 94.38 102 HIS A N 1
ATOM 796 C CA . HIS A 1 102 ? -18.258 1.053 1.236 1.00 94.38 102 HIS A CA 1
ATOM 797 C C . HIS A 1 102 ? -19.499 0.161 1.268 1.00 94.38 102 HIS A C 1
ATOM 799 O O . HIS A 1 102 ? -19.447 -1.013 0.913 1.00 94.38 102 HIS A O 1
ATOM 805 N N . ARG A 1 103 ? -20.641 0.727 1.687 1.00 94.00 103 ARG A N 1
ATOM 806 C CA . ARG A 1 103 ? -21.946 0.031 1.763 1.00 94.00 103 ARG A CA 1
ATOM 807 C C . ARG A 1 103 ? -21.903 -1.303 2.530 1.00 94.00 103 ARG A C 1
ATOM 809 O O . ARG A 1 103 ? -22.591 -2.249 2.165 1.00 94.00 103 ARG A O 1
ATOM 816 N N . GLY A 1 104 ? -21.108 -1.366 3.598 1.00 93.31 104 GLY A N 1
ATOM 817 C CA . GLY A 1 104 ? -20.983 -2.558 4.444 1.00 93.31 104 GLY A CA 1
ATOM 818 C C . G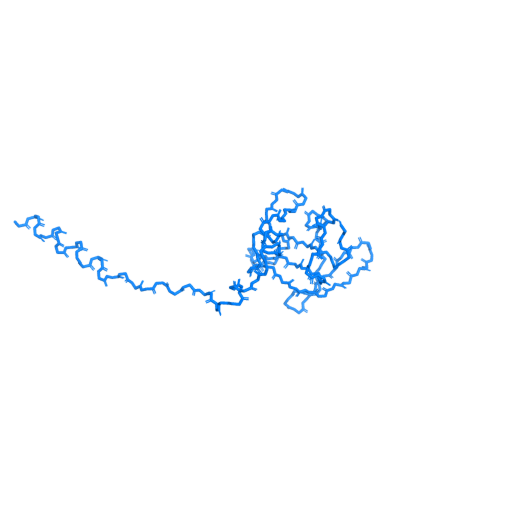LY A 1 104 ? -20.061 -3.650 3.893 1.00 93.31 104 GLY A C 1
ATOM 819 O O . GLY A 1 104 ? -20.003 -4.720 4.485 1.00 93.31 104 GLY A O 1
ATOM 820 N N . GLY A 1 105 ? -19.345 -3.395 2.794 1.00 95.06 105 GLY A N 1
ATOM 821 C CA . GLY A 1 105 ? -18.307 -4.280 2.269 1.00 95.06 105 GLY A CA 1
ATOM 822 C C . GLY A 1 105 ? -16.962 -3.574 2.129 1.00 95.06 105 GLY A C 1
ATOM 823 O O . GLY A 1 105 ? -16.884 -2.344 2.181 1.00 95.06 105 GLY A O 1
ATOM 824 N N . ILE A 1 106 ? -15.910 -4.363 1.927 1.00 96.81 106 ILE A N 1
ATOM 825 C CA . ILE A 1 106 ? -14.573 -3.852 1.634 1.00 96.81 106 ILE A CA 1
ATOM 826 C C . ILE A 1 106 ? -14.408 -3.710 0.120 1.00 96.81 106 ILE A C 1
ATOM 828 O O . ILE A 1 106 ? -14.693 -4.632 -0.643 1.00 96.81 106 ILE A O 1
ATOM 832 N N . VAL A 1 107 ? -13.921 -2.550 -0.312 1.00 96.06 107 VAL A N 1
ATOM 833 C CA . VAL A 1 107 ? -13.538 -2.282 -1.699 1.00 96.06 107 VAL A CA 1
ATOM 834 C C . VAL A 1 107 ? -12.035 -2.059 -1.740 1.00 96.06 107 VAL A C 1
ATOM 836 O O . VAL A 1 107 ? -11.548 -1.089 -1.164 1.00 96.06 107 VAL A O 1
ATOM 839 N N . ILE A 1 108 ? -11.310 -2.947 -2.423 1.00 97.56 108 ILE A N 1
ATOM 840 C CA . ILE A 1 108 ? -9.882 -2.766 -2.703 1.00 97.56 108 ILE A CA 1
ATOM 841 C C . ILE A 1 108 ? -9.752 -1.744 -3.833 1.00 97.56 108 ILE A C 1
ATOM 843 O O . ILE A 1 108 ? -10.123 -2.026 -4.972 1.00 97.56 108 ILE A O 1
ATOM 847 N N . SER A 1 109 ? -9.230 -0.564 -3.507 1.00 96.44 109 SER A N 1
ATOM 848 C CA . SER A 1 109 ? -9.015 0.526 -4.462 1.00 96.44 109 SER A CA 1
ATOM 849 C C . SER A 1 109 ? -7.702 0.357 -5.218 1.00 96.44 109 SER A C 1
ATOM 851 O O . SER A 1 109 ? -7.652 0.605 -6.420 1.00 96.44 109 SER A O 1
ATOM 853 N N . CYS A 1 110 ? -6.651 -0.086 -4.522 1.00 98.06 110 CYS A N 1
ATOM 854 C CA . CYS A 1 110 ? -5.324 -0.277 -5.095 1.00 98.06 110 CYS A CA 1
ATOM 855 C C . CYS A 1 110 ? -4.583 -1.442 -4.447 1.00 98.06 110 CYS A C 1
ATOM 857 O O . CYS A 1 110 ? -4.760 -1.735 -3.263 1.00 98.06 110 CYS A O 1
ATOM 859 N N . PHE A 1 111 ? -3.691 -2.051 -5.215 1.00 98.12 111 PHE A N 1
ATOM 860 C CA . PHE A 1 111 ? -2.752 -3.056 -4.757 1.00 98.12 111 PHE A CA 1
ATOM 861 C C . PHE A 1 111 ? -1.458 -2.967 -5.564 1.00 98.12 111 PHE A C 1
ATOM 863 O O . PHE A 1 111 ? -1.476 -3.046 -6.794 1.00 98.12 111 PHE A O 1
ATOM 870 N N . VAL A 1 112 ? -0.336 -2.844 -4.862 1.00 98.06 112 VAL A N 1
ATOM 871 C CA . VAL A 1 112 ? 1.006 -2.924 -5.441 1.00 98.06 112 VAL A CA 1
ATOM 872 C C . VAL A 1 112 ? 1.694 -4.150 -4.832 1.00 98.06 112 VAL A C 1
ATOM 874 O O . VAL A 1 112 ? 1.887 -4.176 -3.614 1.00 98.06 112 VAL A O 1
ATOM 877 N N . PRO A 1 113 ? 2.071 -5.170 -5.621 1.00 97.31 113 PRO A N 1
ATOM 878 C CA . PRO A 1 113 ? 2.808 -6.316 -5.106 1.00 97.31 113 PRO A CA 1
ATOM 879 C C . PRO A 1 113 ? 4.249 -5.932 -4.736 1.00 97.31 113 PRO A C 1
ATOM 881 O O . PRO A 1 113 ? 4.788 -4.925 -5.197 1.00 97.31 113 PRO A O 1
ATOM 884 N N . ALA A 1 114 ? 4.893 -6.744 -3.896 1.00 94.88 114 ALA A N 1
ATOM 885 C CA . ALA A 1 114 ? 6.263 -6.492 -3.436 1.00 94.88 114 ALA A CA 1
ATOM 886 C C . ALA A 1 114 ? 7.283 -6.472 -4.591 1.00 94.88 114 ALA A C 1
ATOM 888 O O . ALA A 1 114 ? 8.274 -5.755 -4.535 1.00 94.88 114 ALA A O 1
ATOM 889 N N . ASP A 1 115 ? 7.016 -7.246 -5.643 1.00 91.94 115 ASP A N 1
ATOM 890 C CA . ASP A 1 115 ? 7.880 -7.434 -6.807 1.00 91.94 115 ASP A CA 1
ATOM 891 C C . ASP A 1 115 ? 7.530 -6.513 -7.992 1.00 91.94 115 ASP A C 1
ATOM 893 O O . ASP A 1 115 ? 7.933 -6.787 -9.125 1.00 91.94 115 ASP A O 1
ATOM 897 N N . ALA A 1 116 ? 6.738 -5.457 -7.774 1.00 90.06 116 ALA A N 1
ATOM 898 C CA . ALA A 1 116 ? 6.462 -4.479 -8.823 1.00 90.06 116 ALA A CA 1
ATOM 899 C C . ALA A 1 116 ? 7.752 -3.733 -9.205 1.00 90.06 116 ALA A C 1
ATOM 901 O O . ALA A 1 116 ? 8.469 -3.237 -8.331 1.00 90.06 116 ALA A O 1
ATOM 902 N N . VAL A 1 117 ? 8.021 -3.651 -10.512 1.00 80.00 117 VAL A N 1
ATOM 903 C CA . VAL A 1 117 ? 9.231 -3.048 -11.101 1.00 80.00 117 VAL A CA 1
ATOM 904 C C . VAL A 1 117 ? 8.887 -1.732 -11.779 1.00 80.00 117 VAL A C 1
ATOM 906 O O . VAL A 1 117 ? 7.813 -1.657 -12.412 1.00 80.00 117 VAL A O 1
#

Secondary structure (DSSP, 8-state):
-HHHHHHHHHHHHHHT---------STTTT--HHHHHHHHH-B-TTS-B---TTTEEEE--EEETTEEEEEETTEEEEPPGGGB--SS--TTSSEEEEEEEETTEEEEEEEE-TT--

Foldseek 3Di:
DVVVVVVVVVVVVVVPDDDDDDPDPCPCVPDDPVLQVLQQPDAFQVRHRLHGPVQKDFFDWDQPPNFIWTDDPNDTDTDDPRQEDQASADPVLTKIWGWDQDPNDIDTNHIYHSGRD

pLDDT: mean 92.06, std 7.11, range [66.25, 98.5]

Radius of gyration: 21.19 Å; chains: 1; bounding box: 41×66×36 Å

Organism: NCBI:txid722472